Protein AF-A0A832XYC7-F1 (afdb_monomer_lite)

pLDDT: mean 93.69, std 8.69, range [55.19, 98.62]

Structure (mmCIF, N/CA/C/O backbone):
data_AF-A0A832XYC7-F1
#
_entry.id   AF-A0A832XYC7-F1
#
loop_
_atom_site.group_PDB
_atom_site.id
_atom_site.type_symbol
_atom_site.label_atom_id
_atom_site.label_alt_id
_atom_site.label_comp_id
_atom_site.label_asym_id
_atom_site.label_entity_id
_atom_site.label_seq_id
_atom_site.pdbx_PDB_ins_code
_atom_site.Cartn_x
_atom_site.Cartn_y
_atom_site.Cartn_z
_atom_site.occupancy
_atom_site.B_iso_or_equiv
_atom_site.auth_seq_id
_atom_site.auth_comp_id
_atom_site.auth_asym_id
_atom_site.auth_atom_id
_atom_site.pdbx_PDB_model_num
ATOM 1 N N . MET A 1 1 ? -8.186 -21.333 6.684 1.00 55.19 1 MET A N 1
ATOM 2 C CA . MET A 1 1 ? -7.747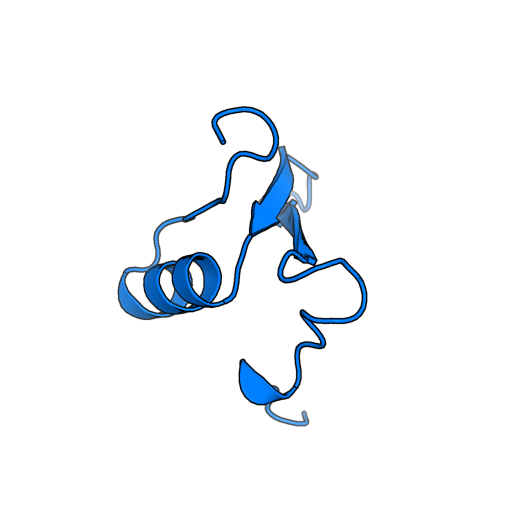 -20.204 5.837 1.00 55.19 1 MET A CA 1
ATOM 3 C C . MET A 1 1 ? -6.361 -20.523 5.319 1.00 55.19 1 MET A C 1
ATOM 5 O O . MET A 1 1 ? -5.501 -20.860 6.124 1.00 55.19 1 MET A O 1
ATOM 9 N N . THR A 1 2 ? -6.156 -20.475 4.008 1.00 68.75 2 THR A N 1
ATOM 10 C CA . THR A 1 2 ? -4.829 -20.656 3.410 1.00 68.75 2 THR A CA 1
ATOM 11 C C . THR A 1 2 ? -3.991 -19.417 3.704 1.00 68.75 2 THR A C 1
ATOM 13 O O . THR A 1 2 ? -4.456 -18.296 3.504 1.00 68.75 2 THR A O 1
ATOM 16 N N . LYS A 1 3 ? -2.781 -19.603 4.231 1.00 82.75 3 LYS A N 1
ATOM 17 C CA . LYS A 1 3 ? -1.866 -18.500 4.523 1.00 82.75 3 LYS A CA 1
ATOM 18 C C . LYS A 1 3 ? -1.199 -18.076 3.216 1.00 82.75 3 LYS A C 1
ATOM 20 O O . LYS A 1 3 ? -0.382 -18.823 2.694 1.00 82.75 3 LYS A O 1
ATOM 25 N N . LEU A 1 4 ? -1.576 -16.911 2.698 1.00 87.56 4 LEU A N 1
ATOM 26 C CA . LEU A 1 4 ? -0.904 -16.292 1.557 1.00 87.56 4 LEU A CA 1
ATOM 27 C C . LEU A 1 4 ? 0.412 -15.649 2.012 1.00 87.56 4 LEU A C 1
ATOM 29 O O . LEU A 1 4 ? 0.530 -15.159 3.139 1.00 87.56 4 LEU A O 1
ATOM 33 N N . SER A 1 5 ? 1.393 -15.653 1.124 1.00 91.94 5 SER A N 1
ATOM 34 C CA . SER A 1 5 ? 2.710 -15.049 1.277 1.00 91.94 5 SER A CA 1
ATOM 35 C C . SER A 1 5 ? 2.976 -14.053 0.147 1.00 91.94 5 SER A C 1
ATOM 37 O O . SER A 1 5 ? 2.292 -14.033 -0.873 1.00 91.94 5 SER A O 1
ATOM 39 N N . ILE A 1 6 ? 4.024 -13.241 0.292 1.00 92.75 6 ILE A N 1
ATOM 40 C CA . ILE A 1 6 ? 4.457 -12.326 -0.773 1.00 92.75 6 ILE A CA 1
ATOM 41 C C . ILE A 1 6 ? 4.885 -13.056 -2.060 1.00 92.75 6 ILE A C 1
ATOM 43 O O . ILE A 1 6 ? 4.882 -12.466 -3.138 1.00 92.75 6 ILE A O 1
ATOM 47 N N . ASN A 1 7 ? 5.266 -14.333 -1.962 1.00 93.56 7 ASN A N 1
ATOM 48 C CA . ASN A 1 7 ? 5.676 -15.128 -3.119 1.00 93.56 7 ASN A CA 1
ATOM 49 C C . ASN A 1 7 ? 4.483 -15.583 -3.965 1.00 93.56 7 ASN A C 1
ATOM 51 O O . ASN A 1 7 ? 4.678 -15.933 -5.122 1.00 93.56 7 ASN A O 1
ATOM 55 N N . ASP A 1 8 ? 3.267 -15.512 -3.420 1.00 94.69 8 ASP A N 1
ATOM 56 C CA . ASP A 1 8 ? 2.032 -15.834 -4.139 1.00 94.69 8 ASP A CA 1
ATOM 57 C C . ASP A 1 8 ? 1.523 -14.653 -4.988 1.00 94.69 8 ASP A C 1
ATOM 59 O O . ASP A 1 8 ? 0.554 -14.785 -5.733 1.00 94.69 8 ASP A O 1
ATOM 63 N N . ILE A 1 9 ? 2.164 -13.483 -4.878 1.00 94.88 9 ILE A N 1
ATOM 64 C CA . ILE A 1 9 ? 1.840 -12.292 -5.664 1.00 94.88 9 ILE A CA 1
ATOM 65 C C . ILE A 1 9 ? 2.604 -12.333 -6.993 1.00 94.88 9 ILE A C 1
ATOM 67 O O . ILE A 1 9 ? 3.838 -12.314 -7.024 1.00 94.88 9 ILE A O 1
ATOM 71 N N . ASP A 1 10 ? 1.857 -12.314 -8.095 1.00 96.19 10 ASP A N 1
ATOM 72 C CA . ASP A 1 10 ? 2.390 -12.219 -9.454 1.00 96.19 10 ASP A CA 1
ATOM 73 C C . ASP A 1 10 ? 2.678 -10.755 -9.833 1.00 96.19 10 ASP A C 1
ATOM 75 O O . ASP A 1 10 ? 1.832 -10.046 -10.382 1.00 96.19 10 ASP A O 1
ATOM 79 N N . PHE A 1 11 ? 3.883 -10.291 -9.498 1.00 95.69 11 PHE A N 1
ATOM 80 C CA . PHE A 1 11 ? 4.355 -8.954 -9.873 1.00 95.69 11 PHE A CA 1
ATOM 81 C C . PHE A 1 11 ? 4.662 -8.835 -11.375 1.00 95.69 11 PHE A C 1
ATOM 83 O O . PHE A 1 11 ? 4.544 -7.746 -11.936 1.00 95.69 11 PHE A O 1
ATOM 90 N N . GLU A 1 12 ? 5.033 -9.930 -12.045 1.00 95.56 12 GLU A N 1
ATOM 91 C CA . GLU A 1 12 ? 5.444 -9.911 -13.457 1.00 95.56 12 GLU A CA 1
ATOM 92 C C . GLU A 1 12 ? 4.271 -9.597 -14.386 1.00 95.56 12 GLU A C 1
ATOM 94 O O . GLU A 1 12 ? 4.428 -8.866 -15.367 1.00 95.56 12 GLU A O 1
ATOM 99 N N . LYS A 1 13 ? 3.060 -10.038 -14.024 1.00 94.12 13 LYS A N 1
ATOM 100 C CA . LYS A 1 13 ? 1.824 -9.740 -14.762 1.00 94.12 13 LYS A CA 1
ATOM 101 C C . LYS A 1 13 ? 1.585 -8.249 -15.023 1.00 94.12 13 LYS A C 1
ATOM 103 O O . LYS A 1 13 ? 0.901 -7.905 -15.985 1.00 94.12 13 LYS A O 1
ATOM 108 N N . SER A 1 14 ? 2.125 -7.364 -14.186 1.00 90.81 14 SER A N 1
ATOM 109 C CA . SER A 1 14 ? 2.031 -5.912 -14.362 1.00 90.81 14 SER A CA 1
ATOM 110 C C . SER A 1 14 ? 3.408 -5.238 -14.256 1.00 90.81 14 SER A C 1
ATOM 112 O O . SER A 1 14 ? 3.556 -4.179 -13.643 1.00 90.81 14 SER A O 1
ATOM 114 N N . GLN A 1 15 ? 4.411 -5.840 -14.912 1.00 92.06 15 GLN A N 1
ATOM 115 C CA . GLN A 1 15 ? 5.750 -5.264 -15.124 1.00 92.06 15 GLN A CA 1
ATOM 116 C C . GLN A 1 15 ? 6.477 -4.914 -13.814 1.00 92.06 15 GLN A C 1
ATOM 118 O O . GLN A 1 15 ? 7.048 -3.837 -13.660 1.00 92.06 15 GLN A O 1
ATOM 123 N N . GLY A 1 16 ? 6.414 -5.813 -12.833 1.00 95.12 16 GLY A N 1
ATOM 124 C CA . GLY A 1 16 ? 7.056 -5.650 -11.528 1.00 95.12 16 GLY A CA 1
ATOM 125 C C . GLY A 1 16 ? 6.243 -4.837 -10.516 1.00 95.12 16 GLY A C 1
ATOM 126 O O . GLY A 1 16 ? 6.676 -4.693 -9.369 1.00 95.12 16 GLY A O 1
ATOM 127 N N . LEU A 1 17 ? 5.067 -4.330 -10.900 1.00 96.12 17 LEU A N 1
ATOM 128 C CA . LEU A 1 17 ? 4.163 -3.565 -10.044 1.00 96.12 17 LEU A CA 1
ATOM 129 C C . LEU A 1 17 ? 2.829 -4.277 -9.874 1.00 96.12 17 LEU A C 1
ATOM 131 O O . LEU A 1 17 ? 2.339 -4.918 -10.793 1.00 96.12 17 LEU A O 1
ATOM 135 N N . VAL A 1 18 ? 2.195 -4.093 -8.722 1.00 96.75 18 VAL A N 1
ATOM 136 C CA . VAL A 1 18 ? 0.817 -4.534 -8.478 1.00 96.75 18 VAL A CA 1
ATOM 137 C C . VAL A 1 18 ? -0.043 -3.372 -7.994 1.00 96.75 18 VAL A C 1
ATOM 139 O O . VAL A 1 18 ? 0.463 -2.509 -7.267 1.00 96.75 18 VAL A O 1
ATOM 142 N N . PRO A 1 19 ? -1.332 -3.320 -8.376 1.00 97.06 19 PRO A N 1
ATOM 143 C CA . PRO A 1 19 ? -2.260 -2.364 -7.796 1.00 97.06 19 PRO A CA 1
ATOM 144 C C . PRO A 1 19 ? -2.518 -2.723 -6.328 1.00 97.06 19 PRO A C 1
ATOM 146 O O . PRO A 1 19 ? -2.743 -3.883 -5.985 1.00 97.06 19 PRO A O 1
ATOM 149 N N . VAL A 1 20 ? -2.512 -1.714 -5.464 1.00 97.31 20 VAL A N 1
ATOM 150 C CA . VAL A 1 20 ? -2.794 -1.841 -4.032 1.00 97.31 20 VAL A CA 1
ATOM 151 C C . VAL A 1 20 ? -3.966 -0.938 -3.691 1.00 97.31 20 VAL A C 1
ATOM 153 O O . VAL A 1 20 ? -3.947 0.257 -3.985 1.00 97.31 20 VAL A O 1
ATOM 156 N N . ILE A 1 21 ? -4.981 -1.517 -3.059 1.00 98.12 21 ILE A N 1
ATOM 157 C CA . ILE A 1 21 ? -6.143 -0.794 -2.553 1.00 98.12 21 ILE A CA 1
ATOM 158 C C . ILE A 1 21 ? -5.962 -0.574 -1.058 1.00 98.12 21 ILE A C 1
ATOM 160 O O . ILE A 1 21 ? -5.796 -1.530 -0.300 1.00 98.12 21 ILE A O 1
ATOM 164 N N . VAL A 1 22 ? -6.010 0.685 -0.637 1.00 98.12 22 VAL A N 1
ATOM 165 C CA . VAL A 1 22 ? -6.001 1.061 0.776 1.00 98.12 22 VAL A CA 1
ATOM 166 C C . VAL A 1 22 ? -7.439 1.250 1.218 1.00 98.12 22 VAL A C 1
ATOM 168 O O . VAL A 1 22 ? -8.180 2.029 0.619 1.00 98.12 22 VAL A O 1
ATOM 171 N N . GLN A 1 23 ? -7.822 0.538 2.269 1.00 98.56 23 GLN 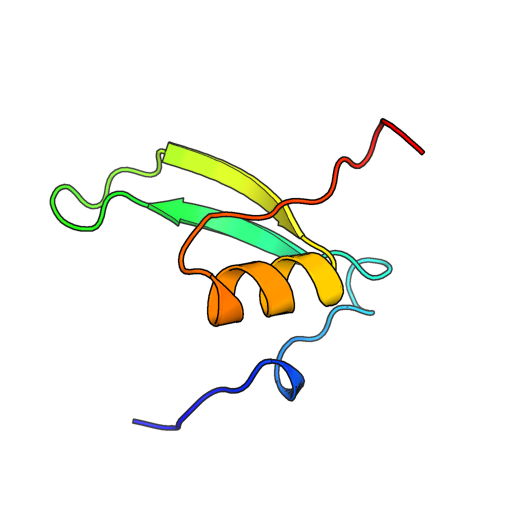A N 1
ATOM 172 C CA . GLN A 1 23 ? -9.170 0.556 2.815 1.00 98.56 23 GLN A CA 1
ATOM 173 C C . GLN A 1 23 ? -9.119 0.891 4.304 1.00 98.56 23 GLN A C 1
ATOM 175 O O . GLN A 1 23 ? -8.261 0.372 5.023 1.00 98.56 23 GLN A O 1
ATOM 180 N N . ASP A 1 24 ? -10.052 1.717 4.777 1.00 98.31 24 ASP A N 1
ATOM 181 C CA . ASP A 1 24 ? -10.231 1.914 6.21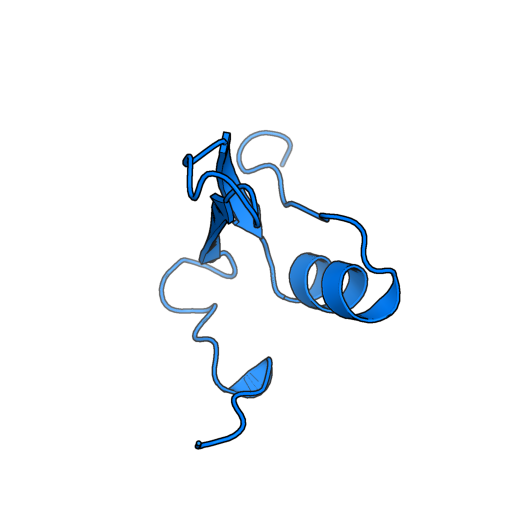3 1.00 98.31 24 ASP A CA 1
ATOM 182 C C . ASP A 1 24 ? -10.728 0.620 6.876 1.00 98.31 24 ASP A C 1
ATOM 184 O O . ASP A 1 24 ? -11.688 -0.020 6.434 1.00 98.31 24 ASP A O 1
ATOM 188 N N . ILE A 1 25 ? -10.081 0.218 7.971 1.00 97.81 25 ILE A N 1
ATOM 189 C CA . ILE A 1 25 ? -10.382 -1.061 8.619 1.00 97.81 25 ILE A CA 1
ATOM 190 C C . ILE A 1 25 ? -11.764 -1.087 9.290 1.00 97.81 25 ILE A C 1
ATOM 192 O O . ILE A 1 25 ? -12.343 -2.172 9.413 1.00 97.81 25 ILE A O 1
ATOM 196 N N . LYS A 1 26 ? -12.303 0.067 9.702 1.00 98.38 26 LYS A N 1
ATOM 197 C CA . LYS A 1 26 ? -13.584 0.192 10.407 1.00 98.38 26 LYS A CA 1
ATOM 198 C C . LYS A 1 26 ? -14.732 0.468 9.439 1.00 98.38 26 LYS A C 1
ATOM 200 O O . LYS A 1 26 ? -15.673 -0.319 9.413 1.00 98.38 26 LYS A O 1
ATOM 205 N N . SER A 1 27 ? -14.659 1.549 8.661 1.00 98.38 27 SER A N 1
ATOM 206 C CA . SER A 1 27 ? -15.745 1.982 7.7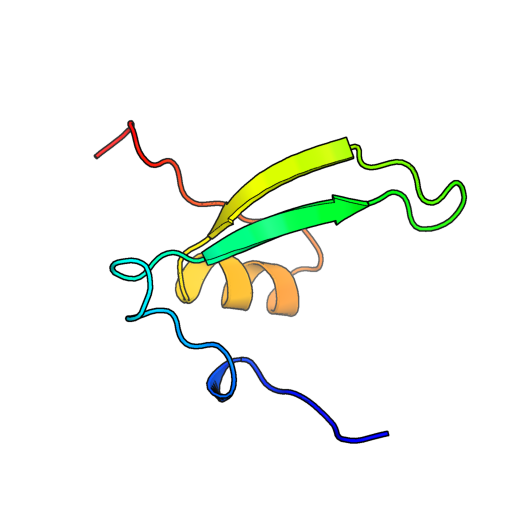70 1.00 98.38 27 SER A CA 1
ATOM 207 C C . SER A 1 27 ? -15.826 1.172 6.482 1.00 98.38 27 SER A C 1
ATOM 209 O O . SER A 1 27 ? -16.892 1.094 5.883 1.00 98.38 27 SER A O 1
ATOM 211 N N . LYS A 1 28 ? -14.722 0.520 6.090 1.00 98.12 28 LYS A N 1
ATOM 212 C CA . LYS A 1 28 ? -14.558 -0.174 4.802 1.00 98.12 28 LYS A CA 1
ATOM 213 C C . LYS A 1 28 ? -14.520 0.758 3.593 1.00 98.12 28 LYS A C 1
ATOM 215 O O . LYS A 1 28 ? -14.546 0.270 2.460 1.00 98.12 28 LYS A O 1
ATOM 220 N N . ASP A 1 29 ? -14.364 2.058 3.816 1.00 98.62 29 ASP A N 1
ATOM 221 C CA . ASP A 1 29 ? -14.189 3.020 2.735 1.00 98.62 29 ASP A CA 1
ATOM 222 C C . ASP A 1 29 ? -12.878 2.773 1.995 1.00 98.62 29 ASP A C 1
ATOM 224 O O . ASP A 1 29 ? -11.834 2.499 2.596 1.00 98.62 29 ASP A O 1
ATOM 228 N N . ILE A 1 30 ? -12.934 2.894 0.672 1.00 98.25 30 ILE A N 1
ATOM 229 C CA . ILE A 1 30 ? -11.747 2.860 -0.175 1.00 98.25 30 ILE A CA 1
ATOM 230 C C . ILE A 1 30 ? -11.086 4.232 -0.109 1.00 98.25 30 ILE A C 1
ATOM 232 O O . ILE A 1 30 ? -11.654 5.225 -0.556 1.00 98.25 30 ILE A O 1
ATOM 236 N N . LEU A 1 31 ? -9.882 4.280 0.453 1.00 98.25 31 LEU A N 1
ATOM 237 C CA . LEU A 1 31 ? -9.144 5.521 0.672 1.00 98.25 31 LEU A CA 1
ATOM 238 C C . LEU A 1 31 ? -8.282 5.882 -0.536 1.00 98.25 31 LEU A C 1
ATOM 240 O O . LEU A 1 31 ? -8.139 7.054 -0.873 1.00 98.25 31 LEU A O 1
ATOM 244 N N . MET A 1 32 ? -7.671 4.877 -1.173 1.00 97.81 32 MET A N 1
ATOM 245 C CA . MET A 1 32 ? -6.703 5.102 -2.244 1.00 97.81 32 MET A CA 1
ATOM 246 C C . MET A 1 32 ? -6.494 3.855 -3.109 1.00 97.81 32 MET A C 1
ATOM 248 O O . MET A 1 32 ? -6.519 2.728 -2.613 1.00 97.81 32 MET A O 1
ATOM 252 N N . LEU A 1 33 ? -6.188 4.081 -4.390 1.0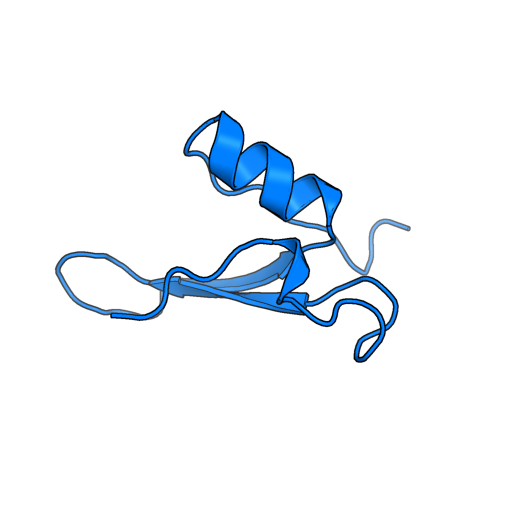0 97.56 33 LEU A N 1
ATOM 253 C CA . LEU A 1 33 ? -5.497 3.125 -5.253 1.00 97.56 33 LEU A CA 1
ATOM 254 C C . LEU A 1 33 ? -4.057 3.598 -5.463 1.00 97.56 33 LEU A C 1
ATOM 256 O O . LEU A 1 33 ? -3.825 4.727 -5.893 1.00 97.56 33 LEU A O 1
ATOM 260 N N . ALA A 1 34 ? -3.100 2.720 -5.192 1.00 96.69 34 ALA A N 1
ATOM 261 C CA . ALA A 1 34 ? -1.681 2.940 -5.430 1.00 96.69 34 ALA A CA 1
ATOM 262 C C . ALA A 1 34 ? -1.073 1.759 -6.196 1.00 96.69 34 ALA A C 1
ATOM 264 O O . ALA A 1 34 ? -1.758 0.793 -6.530 1.00 96.69 34 ALA A O 1
ATOM 265 N N . TYR A 1 35 ? 0.225 1.843 -6.475 1.00 96.81 35 TYR A N 1
ATOM 266 C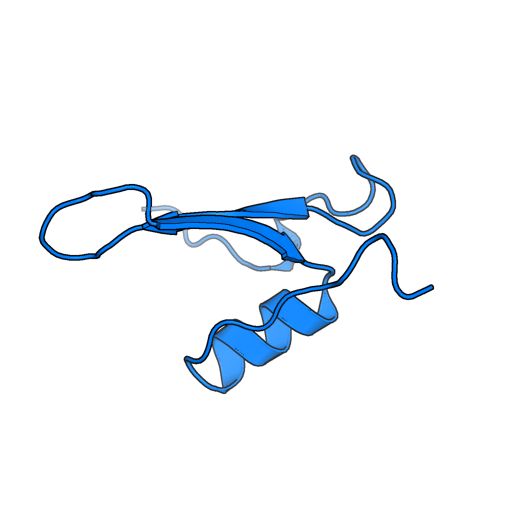 CA . TYR A 1 35 ? 1.012 0.739 -7.014 1.00 96.81 35 TYR A CA 1
ATOM 267 C C . TYR A 1 35 ? 2.149 0.416 -6.053 1.00 96.81 35 TYR A C 1
ATOM 269 O O . TYR A 1 35 ? 2.648 1.303 -5.363 1.00 96.81 35 TYR A O 1
ATOM 277 N N . ALA A 1 36 ? 2.562 -0.843 -6.005 1.00 97.25 36 ALA A N 1
ATOM 278 C CA . ALA A 1 36 ? 3.697 -1.287 -5.208 1.00 97.25 36 ALA A CA 1
ATOM 279 C C . ALA A 1 36 ? 4.526 -2.299 -5.998 1.00 97.25 36 ALA A C 1
ATOM 281 O O . ALA A 1 36 ? 3.974 -3.183 -6.650 1.00 97.25 36 ALA A O 1
ATOM 282 N N . ASN A 1 37 ? 5.850 -2.178 -5.927 1.00 96.62 37 ASN A N 1
ATOM 283 C CA . ASN A 1 37 ? 6.751 -3.251 -6.333 1.00 96.62 37 ASN A CA 1
ATOM 284 C C . ASN A 1 37 ? 6.957 -4.238 -5.171 1.00 96.62 37 ASN A C 1
ATOM 286 O O . ASN A 1 37 ? 6.475 -4.026 -4.054 1.00 96.62 37 ASN A O 1
ATOM 290 N N . ARG A 1 38 ? 7.713 -5.314 -5.419 1.00 96.88 38 ARG A N 1
ATOM 291 C CA . ARG A 1 38 ? 8.023 -6.326 -4.396 1.00 96.88 38 ARG A CA 1
ATOM 292 C C . ARG A 1 38 ? 8.627 -5.718 -3.127 1.00 96.88 38 ARG A C 1
ATOM 294 O O . ARG A 1 38 ? 8.198 -6.071 -2.032 1.00 96.88 38 ARG A O 1
ATOM 301 N N . LEU A 1 39 ? 9.576 -4.791 -3.269 1.00 96.75 39 LEU A N 1
ATOM 302 C CA . LEU A 1 39 ? 10.254 -4.154 -2.137 1.00 96.75 39 LEU A CA 1
ATOM 303 C C . LEU A 1 39 ? 9.286 -3.326 -1.279 1.00 96.75 39 LEU A C 1
ATOM 305 O O . LEU A 1 39 ? 9.297 -3.437 -0.058 1.00 96.75 39 LEU A O 1
ATOM 309 N N . ALA A 1 40 ? 8.409 -2.542 -1.905 1.00 97.44 40 ALA A N 1
ATOM 310 C CA . ALA A 1 40 ? 7.410 -1.742 -1.203 1.00 97.44 40 ALA A CA 1
ATOM 311 C C . ALA A 1 40 ? 6.445 -2.621 -0.381 1.00 97.44 40 ALA A C 1
ATOM 313 O O . ALA A 1 40 ? 6.127 -2.303 0.766 1.00 97.44 40 ALA A O 1
ATOM 314 N N . VAL A 1 41 ? 6.041 -3.782 -0.909 1.00 97.19 41 VAL A N 1
ATOM 315 C CA . VAL A 1 41 ? 5.229 -4.742 -0.142 1.00 97.19 41 VAL A CA 1
ATOM 316 C C . VAL A 1 41 ? 6.021 -5.326 1.037 1.00 97.19 41 VAL A C 1
ATOM 318 O O . VAL A 1 41 ? 5.481 -5.432 2.138 1.00 97.19 41 VAL A O 1
ATOM 321 N N . GLN A 1 42 ? 7.305 -5.658 0.852 1.00 97.12 42 GLN A N 1
ATOM 322 C CA . GLN A 1 42 ? 8.167 -6.158 1.936 1.00 97.12 42 GLN A CA 1
ATOM 323 C C . GLN A 1 42 ? 8.328 -5.137 3.066 1.00 97.12 42 GLN A C 1
ATOM 325 O O . GLN A 1 42 ? 8.156 -5.490 4.233 1.00 97.12 42 GLN A O 1
ATOM 330 N N . GLU A 1 43 ? 8.608 -3.876 2.735 1.00 98.25 43 GLU A N 1
ATOM 331 C CA . GLU A 1 43 ? 8.756 -2.812 3.733 1.00 98.25 43 GLU A CA 1
ATOM 332 C C . GLU A 1 43 ? 7.434 -2.518 4.451 1.00 98.25 43 GLU A C 1
ATOM 334 O O . GLU A 1 43 ? 7.431 -2.315 5.666 1.00 98.25 43 GLU A O 1
ATOM 339 N N . THR A 1 44 ? 6.299 -2.613 3.750 1.00 97.44 44 THR A N 1
ATOM 340 C CA . THR A 1 44 ? 4.974 -2.503 4.377 1.00 97.44 44 THR A CA 1
ATOM 341 C C . THR A 1 44 ? 4.759 -3.582 5.439 1.00 97.44 44 THR A C 1
ATOM 343 O O . THR A 1 44 ? 4.372 -3.274 6.565 1.00 97.44 44 THR A O 1
ATOM 346 N N . ILE A 1 45 ? 5.071 -4.844 5.123 1.00 95.50 45 ILE A N 1
ATOM 347 C CA . ILE A 1 45 ? 4.951 -5.969 6.068 1.00 95.50 45 ILE A CA 1
ATOM 348 C C . ILE A 1 45 ? 5.898 -5.797 7.261 1.00 95.50 45 ILE A C 1
ATOM 350 O O . ILE A 1 45 ? 5.524 -6.076 8.398 1.00 95.50 45 ILE A O 1
ATOM 354 N N . LYS A 1 46 ? 7.130 -5.350 7.006 1.00 97.56 46 LYS A N 1
ATOM 355 C CA . LYS A 1 46 ? 8.178 -5.208 8.022 1.00 97.56 46 LYS A CA 1
ATOM 356 C C . LYS A 1 46 ? 7.892 -4.085 9.019 1.00 97.56 46 LYS A C 1
ATOM 358 O O . LYS A 1 46 ? 8.215 -4.224 10.195 1.00 97.56 46 LYS A O 1
ATOM 363 N N . THR A 1 47 ? 7.344 -2.969 8.547 1.00 98.31 47 THR A N 1
ATOM 364 C CA . THR A 1 47 ? 7.226 -1.730 9.333 1.00 98.31 47 THR A CA 1
ATOM 365 C C . THR A 1 47 ? 5.809 -1.443 9.819 1.00 98.31 47 THR A C 1
ATOM 367 O O . THR A 1 47 ? 5.641 -0.718 10.796 1.00 98.31 47 THR A O 1
ATOM 370 N N . GLY A 1 48 ? 4.792 -1.979 9.138 1.00 97.06 48 GLY A N 1
ATOM 371 C CA . GLY A 1 48 ? 3.389 -1.644 9.372 1.00 97.06 48 GLY A CA 1
ATOM 372 C C . GLY A 1 48 ? 2.926 -0.326 8.736 1.00 97.06 48 GLY A C 1
ATOM 373 O O . GLY A 1 48 ? 1.765 0.036 8.909 1.00 97.06 48 GLY A O 1
ATOM 374 N N . TYR A 1 49 ? 3.783 0.384 7.991 1.00 98.00 49 TYR A N 1
ATOM 375 C CA . TYR A 1 49 ? 3.412 1.599 7.253 1.00 98.00 49 TYR A CA 1
ATOM 376 C C . TYR A 1 49 ? 3.196 1.304 5.767 1.00 98.00 49 TYR A C 1
ATOM 378 O O . TYR A 1 49 ? 3.812 0.399 5.224 1.00 98.00 49 TYR A O 1
ATOM 386 N N . GLY A 1 50 ? 2.340 2.065 5.080 1.00 97.06 50 GLY A N 1
ATOM 387 C CA . GLY A 1 50 ? 2.114 1.877 3.642 1.00 97.06 50 GLY A CA 1
ATOM 388 C C . GLY A 1 50 ? 3.282 2.395 2.799 1.00 97.06 50 GLY A C 1
ATOM 389 O O . GLY A 1 50 ? 3.453 3.606 2.676 1.00 97.06 50 GLY A O 1
ATOM 390 N N . TYR A 1 51 ? 4.052 1.491 2.190 1.00 97.88 51 TYR A N 1
ATOM 391 C CA . TYR A 1 51 ? 5.072 1.820 1.191 1.00 97.88 51 TYR A CA 1
ATOM 392 C C . TYR A 1 51 ? 4.503 1.592 -0.213 1.00 97.88 51 TYR A C 1
ATOM 394 O O . TYR A 1 51 ? 3.924 0.544 -0.501 1.00 97.88 51 TYR A O 1
ATOM 402 N N . TYR A 1 52 ? 4.707 2.561 -1.107 1.00 97.06 52 TYR A N 1
ATOM 403 C CA . TYR A 1 52 ? 4.208 2.532 -2.484 1.00 97.06 52 TYR A CA 1
ATOM 404 C C . TYR A 1 52 ? 5.319 2.854 -3.480 1.00 97.06 52 TYR A C 1
ATOM 406 O O . TYR A 1 52 ? 6.366 3.398 -3.125 1.00 97.06 52 TYR A O 1
ATOM 414 N N . TRP A 1 53 ? 5.066 2.542 -4.746 1.00 95.88 53 TRP A N 1
ATOM 415 C CA . TRP A 1 53 ? 5.951 2.825 -5.862 1.00 95.88 53 TRP A CA 1
ATOM 416 C C . TRP A 1 53 ? 5.308 3.834 -6.814 1.00 95.88 53 TRP A C 1
ATOM 418 O O . TRP A 1 53 ? 4.194 3.626 -7.303 1.00 95.88 53 TRP A O 1
ATOM 428 N N . SER A 1 54 ? 6.012 4.936 -7.079 1.00 92.19 54 SER A N 1
ATOM 429 C CA . SER A 1 54 ? 5.571 5.915 -8.072 1.00 92.19 54 SER A CA 1
ATOM 430 C C . SER A 1 54 ? 5.842 5.385 -9.472 1.00 92.19 54 SER A C 1
ATOM 432 O O . SER A 1 54 ? 6.951 4.960 -9.767 1.00 92.19 54 SER A O 1
ATOM 434 N N . ARG A 1 55 ? 4.843 5.461 -10.351 1.00 88.94 55 ARG A N 1
ATOM 435 C CA . ARG A 1 55 ? 4.983 5.074 -11.765 1.00 88.94 55 ARG A CA 1
ATOM 436 C C . ARG A 1 55 ? 5.486 6.197 -12.670 1.00 88.94 55 ARG A C 1
ATOM 438 O O . ARG A 1 55 ? 5.616 5.980 -13.863 1.00 88.94 55 ARG A O 1
ATOM 445 N N . SER A 1 56 ? 5.652 7.403 -12.134 1.00 87.44 56 SER A N 1
ATOM 446 C CA . SER A 1 56 ? 5.972 8.603 -12.918 1.00 87.44 56 SER A CA 1
ATOM 447 C C . SER A 1 56 ? 7.266 9.282 -12.488 1.00 87.44 56 SER A C 1
ATOM 449 O O . SER A 1 56 ? 7.613 10.321 -13.038 1.00 87.44 56 SER A O 1
ATOM 451 N N . ARG A 1 57 ? 7.905 8.787 -11.423 1.00 79.94 57 ARG A N 1
ATOM 452 C CA . ARG A 1 57 ? 9.139 9.372 -10.885 1.00 79.94 57 ARG A CA 1
ATOM 453 C C . ARG A 1 57 ? 10.392 8.763 -11.522 1.00 79.94 57 ARG A C 1
ATOM 455 O O . ARG A 1 57 ? 11.449 9.367 -11.386 1.00 79.94 57 ARG A O 1
ATOM 462 N N . ASP A 1 58 ? 10.235 7.633 -12.208 1.00 57.81 58 ASP A N 1
ATOM 463 C CA . ASP A 1 58 ? 11.270 6.930 -12.967 1.00 57.81 58 ASP A CA 1
ATOM 464 C C . ASP A 1 58 ? 10.921 6.939 -14.460 1.00 57.81 58 ASP A C 1
ATOM 466 O O . ASP A 1 58 ? 9.715 6.770 -14.771 1.00 57.81 58 ASP A O 1
#

Radius of gyration: 12.27 Å; chains: 1; bounding box: 27×30×26 Å

Secondary structure (DSSP, 8-state):
-----GGGS--GGGTTEEEEEEE-TTT--EEEEEEEEHHHHHHHHHHSS-----SS--

Foldseek 3Di:
DDDDDLVNDDCVVPPQKDWDWDADPPPRDTDDIFIAGSVQVVVCVVPVDRGGDDPPVD

Sequence (58 aa):
MTKLSINDIDFEKSQGLVPVIVQDIKSKDILMLAYANRLAVQETIKTGYGYYWSRSRD